Protein AF-A0A971GFA8-F1 (afdb_monomer_lite)

Radius of gyration: 12.18 Å; chains: 1; bounding box: 30×22×27 Å

pLDDT: mean 93.24, std 5.74, range [71.88, 98.62]

Secondary structure (DSSP, 8-state):
-TT-EETTTEEEEEEEEEETTEEEEEEEETTTTEEEEEEEEEGGG-HHHHHHHHHHT--STTSPPP--EEE-SSEEEE-

Structure (mmCIF, N/CA/C/O backbone):
data_AF-A0A971GFA8-F1
#
_entry.id   AF-A0A971GFA8-F1
#
loop_
_atom_site.group_PDB
_atom_site.id
_atom_site.type_symbol
_atom_site.label_atom_id
_atom_site.label_alt_id
_atom_site.label_comp_id
_atom_site.label_asym_id
_atom_site.label_entity_id
_atom_site.label_seq_id
_atom_site.pdbx_PDB_ins_code
_atom_site.Cartn_x
_atom_site.Cartn_y
_atom_site.Cartn_z
_atom_site.occupancy
_atom_site.B_iso_or_equiv
_atom_site.auth_seq_id
_atom_site.auth_comp_id
_atom_site.auth_asym_id
_atom_site.auth_atom_id
_atom_site.pdbx_PDB_model_num
ATOM 1 N N . MET A 1 1 ? 6.479 -6.419 8.378 1.00 87.25 1 MET A N 1
ATOM 2 C CA . MET A 1 1 ? 5.474 -5.547 7.726 1.00 87.25 1 MET A CA 1
ATOM 3 C C . MET A 1 1 ? 4.049 -5.907 8.112 1.00 87.25 1 MET A C 1
ATOM 5 O O . MET A 1 1 ? 3.335 -4.996 8.494 1.00 87.25 1 MET A O 1
ATOM 9 N N . ILE A 1 2 ? 3.622 -7.176 8.062 1.00 95.69 2 ILE A N 1
ATOM 10 C CA . ILE A 1 2 ? 2.268 -7.572 8.506 1.00 95.69 2 ILE A CA 1
ATOM 11 C C . ILE A 1 2 ? 1.991 -7.055 9.927 1.00 95.69 2 ILE A C 1
ATOM 13 O O . ILE A 1 2 ? 2.853 -7.147 10.799 1.00 95.69 2 ILE A O 1
ATOM 17 N N . GLY A 1 3 ? 0.818 -6.453 10.126 1.00 96.44 3 GLY A N 1
ATOM 18 C CA . GLY A 1 3 ? 0.401 -5.807 11.370 1.00 96.44 3 GLY A CA 1
ATOM 19 C C . GLY A 1 3 ? 0.890 -4.364 11.554 1.00 96.44 3 GLY A C 1
ATOM 20 O O . GLY A 1 3 ? 0.330 -3.661 12.395 1.00 96.44 3 GLY A O 1
ATOM 21 N N . LYS A 1 4 ? 1.874 -3.884 10.772 1.00 97.31 4 LYS A N 1
ATOM 22 C CA . LYS A 1 4 ? 2.367 -2.494 10.853 1.00 97.31 4 LYS A CA 1
ATOM 23 C C . LYS A 1 4 ? 1.236 -1.524 10.498 1.00 97.31 4 LYS A C 1
ATOM 25 O O . LYS A 1 4 ? 0.522 -1.723 9.512 1.00 97.31 4 LYS A O 1
ATOM 30 N N . MET A 1 5 ? 1.112 -0.472 11.303 1.00 97.62 5 MET A N 1
ATOM 31 C CA . MET A 1 5 ? 0.259 0.679 11.023 1.00 97.62 5 MET A CA 1
ATOM 32 C C . MET A 1 5 ? 1.042 1.713 10.213 1.00 97.62 5 MET A C 1
ATOM 34 O O . MET A 1 5 ? 2.138 2.099 10.614 1.00 97.62 5 MET A O 1
ATOM 38 N N . ILE A 1 6 ? 0.465 2.175 9.108 1.00 97.75 6 ILE A N 1
ATOM 39 C CA . ILE A 1 6 ? 1.002 3.229 8.246 1.00 97.75 6 ILE A CA 1
ATOM 40 C C . ILE A 1 6 ? 0.120 4.464 8.391 1.00 97.75 6 ILE A C 1
ATOM 42 O O . ILE A 1 6 ? -1.111 4.376 8.286 1.00 97.75 6 ILE A O 1
ATOM 46 N N . ASN A 1 7 ? 0.751 5.605 8.681 1.00 96.56 7 ASN A N 1
ATOM 47 C CA . ASN A 1 7 ? 0.090 6.898 8.895 1.00 96.56 7 ASN A CA 1
ATOM 48 C C . ASN A 1 7 ? -1.071 6.857 9.919 1.00 96.56 7 ASN A C 1
ATOM 50 O O . ASN A 1 7 ? -2.032 7.613 9.816 1.00 96.56 7 ASN A O 1
ATOM 54 N N . GLY A 1 8 ? -1.056 5.896 10.854 1.00 97.00 8 GLY A N 1
ATOM 55 C CA . GLY A 1 8 ? -2.145 5.656 11.814 1.00 97.00 8 GLY A CA 1
ATOM 56 C C . GLY A 1 8 ? -3.482 5.185 11.212 1.00 97.00 8 GLY A C 1
ATOM 57 O O . GLY A 1 8 ? -4.425 4.947 11.962 1.00 97.00 8 GLY A O 1
ATOM 58 N N . LYS A 1 9 ? -3.581 5.018 9.887 1.00 97.69 9 LYS A N 1
ATOM 59 C CA . LYS A 1 9 ? -4.838 4.736 9.167 1.00 97.69 9 LYS A CA 1
ATOM 60 C C . LYS A 1 9 ? -4.879 3.347 8.542 1.00 97.69 9 LYS A C 1
ATOM 62 O O . LYS A 1 9 ? -5.933 2.716 8.534 1.00 97.69 9 LYS A O 1
ATOM 67 N N . TYR A 1 10 ? -3.751 2.858 8.032 1.00 98.50 10 TYR A N 1
ATOM 68 C CA . TYR A 1 10 ? -3.701 1.632 7.237 1.00 98.50 10 TYR A CA 1
ATOM 69 C C . TYR A 1 10 ? -2.951 0.538 7.986 1.00 98.50 10 TYR A C 1
ATOM 71 O O . TYR A 1 10 ? -1.797 0.728 8.361 1.00 98.50 10 TYR A O 1
ATOM 79 N N . ARG A 1 11 ? -3.579 -0.621 8.193 1.00 98.56 11 ARG A N 1
ATOM 80 C CA . ARG A 1 11 ? -2.919 -1.797 8.775 1.00 98.56 11 ARG A CA 1
ATOM 81 C C . ARG A 1 11 ? -2.549 -2.779 7.679 1.00 98.56 11 ARG A C 1
ATOM 83 O O . ARG A 1 11 ? -3.444 -3.266 6.993 1.00 98.56 11 ARG A O 1
ATOM 90 N N . ILE A 1 12 ? -1.267 -3.111 7.547 1.00 98.50 12 ILE A N 1
ATOM 91 C CA . ILE A 1 12 ? -0.805 -4.109 6.574 1.00 98.50 12 ILE A CA 1
ATOM 92 C C . ILE A 1 12 ? -1.293 -5.500 6.981 1.00 98.50 12 ILE A C 1
ATOM 94 O O . ILE A 1 12 ? -1.094 -5.917 8.123 1.00 98.50 12 ILE A O 1
ATOM 98 N N . ILE A 1 13 ? -1.880 -6.232 6.037 1.00 98.38 13 ILE A N 1
ATOM 99 C CA . ILE A 1 13 ? -2.420 -7.579 6.267 1.00 98.38 13 ILE A CA 1
ATOM 100 C C . ILE A 1 13 ? -1.776 -8.650 5.386 1.00 98.38 13 ILE A C 1
ATOM 102 O O . ILE A 1 13 ? -1.765 -9.811 5.775 1.00 98.38 13 ILE A O 1
ATOM 106 N N . GLU A 1 14 ? -1.208 -8.281 4.236 1.00 98.19 14 GLU A N 1
ATOM 107 C CA . GLU A 1 14 ? -0.672 -9.247 3.271 1.00 98.19 14 GLU A CA 1
ATOM 108 C C . GLU A 1 14 ? 0.404 -8.602 2.388 1.00 98.19 14 GLU A C 1
ATOM 110 O O . GLU A 1 14 ? 0.335 -7.409 2.092 1.00 98.19 14 GLU A O 1
ATOM 115 N N . SER A 1 15 ? 1.395 -9.383 1.954 1.00 98.00 15 SER A N 1
ATOM 116 C CA . SER A 1 15 ? 2.327 -8.979 0.894 1.00 98.00 15 SER A CA 1
ATOM 117 C C . SER A 1 15 ? 1.738 -9.363 -0.458 1.00 98.00 15 SER A C 1
ATOM 119 O O 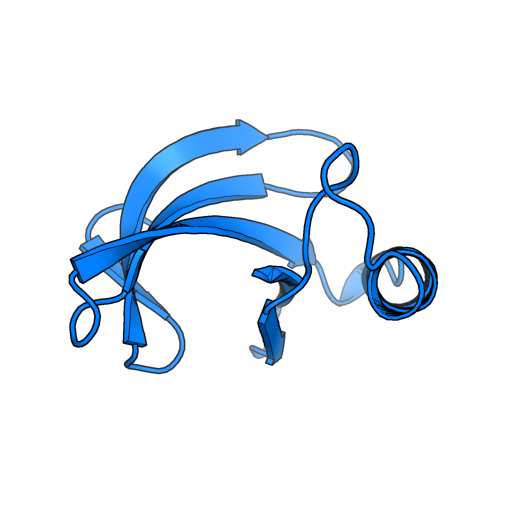. SER A 1 15 ? 1.443 -10.534 -0.665 1.00 98.00 15 SER A O 1
ATOM 121 N N . LEU A 1 16 ? 1.598 -8.404 -1.373 1.00 97.94 16 LEU A N 1
ATOM 122 C CA . LEU A 1 16 ? 1.051 -8.644 -2.715 1.00 97.94 16 LEU A CA 1
ATOM 123 C C . LEU A 1 16 ? 2.147 -8.852 -3.760 1.00 97.94 16 LEU A C 1
ATOM 125 O O . LEU A 1 16 ? 1.954 -9.587 -4.722 1.00 97.94 16 LEU A O 1
ATOM 129 N N . GLY A 1 17 ? 3.306 -8.222 -3.575 1.00 97.00 17 GLY A N 1
ATOM 130 C CA . GLY A 1 17 ? 4.420 -8.387 -4.497 1.00 97.00 17 GLY A CA 1
ATOM 131 C C . GLY A 1 17 ? 5.621 -7.519 -4.159 1.00 97.00 17 GLY A C 1
ATOM 132 O O . GLY A 1 17 ? 5.553 -6.598 -3.346 1.00 97.00 17 GLY A O 1
ATOM 133 N N . SER A 1 18 ? 6.735 -7.821 -4.810 1.00 96.19 18 SER A N 1
ATOM 134 C CA . SER A 1 18 ? 7.978 -7.061 -4.715 1.00 96.19 18 SER A CA 1
ATOM 135 C C . SER A 1 18 ? 8.711 -7.111 -6.047 1.00 96.19 18 SER A C 1
ATOM 137 O O . SER A 1 18 ? 8.745 -8.166 -6.680 1.00 96.19 18 SER A O 1
ATOM 139 N N . GLY A 1 19 ? 9.324 -6.003 -6.446 1.00 91.00 19 GLY A N 1
ATOM 140 C CA . GLY A 1 19 ? 10.112 -5.905 -7.670 1.00 91.00 19 GLY A CA 1
ATOM 141 C C . GLY A 1 19 ? 11.055 -4.706 -7.642 1.00 91.00 19 GLY A C 1
ATOM 142 O O . GLY A 1 19 ? 11.272 -4.108 -6.591 1.00 91.00 19 GLY A O 1
ATOM 143 N N . GLY A 1 20 ? 11.602 -4.355 -8.808 1.00 86.44 20 GLY A N 1
ATOM 144 C CA . GLY A 1 20 ? 12.578 -3.267 -8.931 1.00 86.44 20 GLY A CA 1
ATOM 145 C C . GLY A 1 20 ? 12.045 -1.901 -8.492 1.00 86.44 20 GLY A C 1
ATOM 146 O O . GLY A 1 20 ? 12.789 -1.132 -7.919 1.00 86.44 20 GLY A O 1
ATOM 147 N N . SER A 1 21 ? 10.751 -1.626 -8.679 1.00 85.75 21 SER A N 1
ATOM 148 C CA . SER A 1 21 ? 10.114 -0.357 -8.289 1.00 85.75 21 SER A CA 1
ATOM 149 C C . SER A 1 21 ? 9.491 -0.378 -6.888 1.00 85.75 21 SER A C 1
ATOM 151 O O . SER A 1 21 ? 8.614 0.432 -6.584 1.00 85.75 21 SER A O 1
ATOM 153 N N . GLY A 1 22 ? 9.908 -1.326 -6.041 1.00 92.12 22 GLY A N 1
ATOM 154 C CA . GLY A 1 22 ? 9.517 -1.389 -4.637 1.00 92.12 22 GLY A CA 1
ATOM 155 C C . GLY A 1 22 ? 8.615 -2.566 -4.263 1.00 92.12 22 GLY A C 1
ATOM 156 O O . GLY A 1 22 ? 8.597 -3.620 -4.908 1.00 92.12 22 GLY A O 1
ATOM 157 N N . LYS A 1 23 ? 7.897 -2.413 -3.146 1.00 95.88 23 LYS A N 1
ATOM 158 C CA . LYS A 1 23 ? 7.099 -3.478 -2.511 1.00 95.88 23 LYS A CA 1
ATOM 159 C C . LYS A 1 23 ? 5.641 -3.063 -2.403 1.00 95.88 23 LYS A C 1
ATOM 161 O O . LYS A 1 23 ? 5.351 -1.932 -2.037 1.00 95.88 23 LYS A O 1
ATOM 166 N N . VAL A 1 24 ? 4.722 -3.986 -2.660 1.00 97.50 24 VAL A N 1
ATOM 167 C CA . VAL A 1 24 ? 3.280 -3.741 -2.589 1.00 97.50 24 VAL A CA 1
ATOM 168 C C . VAL A 1 24 ? 2.665 -4.625 -1.517 1.00 97.50 24 VAL A C 1
ATOM 170 O O . VAL A 1 24 ? 2.872 -5.841 -1.495 1.00 97.50 24 VAL A O 1
ATOM 173 N N . TYR A 1 25 ? 1.871 -4.017 -0.645 1.00 98.50 25 TYR A N 1
ATOM 174 C CA . TYR A 1 25 ? 1.160 -4.709 0.421 1.00 98.50 25 TYR A CA 1
ATOM 175 C C . TYR A 1 25 ? -0.333 -4.431 0.350 1.00 98.50 25 TYR A C 1
ATOM 177 O O . TYR A 1 25 ? -0.751 -3.326 0.026 1.00 98.50 25 TYR A O 1
ATOM 185 N N . LYS A 1 26 ? -1.144 -5.410 0.737 1.00 98.50 26 LYS A N 1
ATOM 186 C CA . LYS A 1 26 ? -2.555 -5.188 1.035 1.00 98.50 26 LYS A CA 1
ATOM 187 C C . LYS A 1 26 ? -2.662 -4.614 2.439 1.00 98.50 26 LYS A C 1
ATOM 189 O O . LYS A 1 26 ? -2.068 -5.157 3.379 1.00 98.50 26 LYS A O 1
ATOM 194 N N . ALA A 1 27 ? -3.459 -3.571 2.603 1.00 98.62 27 ALA A N 1
ATOM 195 C CA . ALA A 1 27 ? -3.787 -3.008 3.900 1.00 98.62 27 ALA A CA 1
ATOM 196 C C . ALA A 1 27 ? -5.289 -2.765 4.041 1.00 98.62 27 ALA A C 1
ATOM 198 O O . ALA A 1 27 ? -6.011 -2.625 3.057 1.00 98.62 27 ALA A O 1
ATOM 199 N N . VAL A 1 28 ? -5.755 -2.697 5.283 1.00 98.50 28 VAL A N 1
ATOM 200 C CA . VAL A 1 28 ? -7.107 -2.241 5.616 1.00 98.50 28 VAL A CA 1
ATOM 201 C C . VAL A 1 28 ? -7.034 -0.835 6.203 1.00 98.50 28 VAL A C 1
ATOM 203 O O . VAL A 1 28 ? -6.270 -0.596 7.141 1.00 98.50 28 VAL A O 1
ATOM 206 N N . HIS A 1 29 ? -7.824 0.096 5.666 1.00 98.44 29 HIS A N 1
ATOM 207 C CA . HIS A 1 29 ? -8.042 1.389 6.307 1.00 98.44 29 HIS A CA 1
ATOM 208 C C . HIS A 1 29 ? -8.959 1.179 7.516 1.00 98.44 29 HIS A C 1
ATOM 210 O O . HIS A 1 29 ? -10.149 0.904 7.363 1.00 98.44 29 HIS A O 1
ATOM 216 N N . ILE A 1 30 ? -8.435 1.342 8.729 1.00 97.81 30 ILE A N 1
ATOM 217 C CA . ILE A 1 30 ? -9.094 0.856 9.952 1.00 97.81 30 ILE A CA 1
ATOM 218 C C . ILE A 1 30 ? -10.429 1.548 10.256 1.00 97.81 30 ILE A C 1
ATOM 220 O O . ILE A 1 30 ? -11.332 0.902 10.771 1.00 97.81 30 ILE A O 1
ATOM 224 N N . ASN A 1 31 ? -10.579 2.827 9.894 1.00 97.50 31 ASN A N 1
ATOM 225 C CA . ASN A 1 31 ? -11.815 3.577 10.157 1.00 97.50 31 ASN A CA 1
ATOM 226 C C . ASN A 1 31 ? -12.877 3.420 9.057 1.00 97.50 31 ASN A C 1
ATOM 228 O O . ASN A 1 31 ? -14.056 3.614 9.323 1.00 97.50 31 ASN A O 1
ATOM 232 N N . LEU A 1 32 ? -12.466 3.102 7.824 1.00 97.25 32 LEU A N 1
ATOM 233 C CA . LEU A 1 32 ? -13.360 2.992 6.663 1.00 97.25 32 LEU A CA 1
ATOM 234 C C . LEU A 1 32 ? -13.699 1.535 6.335 1.00 97.25 32 LEU A C 1
ATOM 236 O O . LEU A 1 32 ? -14.572 1.275 5.515 1.00 97.25 32 LEU A O 1
ATOM 240 N N . ASN A 1 33 ? -12.990 0.587 6.955 1.00 95.69 33 ASN A N 1
ATOM 241 C CA . ASN A 1 33 ? -13.090 -0.846 6.701 1.00 95.69 33 ASN A CA 1
ATOM 242 C C . ASN A 1 33 ? -12.957 -1.218 5.208 1.00 95.69 33 ASN A C 1
ATOM 244 O O . ASN A 1 33 ? -13.557 -2.176 4.728 1.00 95.69 33 ASN A O 1
ATOM 248 N N . SER A 1 34 ? -12.165 -0.438 4.471 1.00 97.56 34 SER A N 1
ATOM 249 C CA . SER A 1 34 ? -11.886 -0.613 3.045 1.00 97.56 34 SER A CA 1
ATOM 250 C C . SER A 1 34 ? -10.475 -1.164 2.837 1.00 97.56 34 SER A C 1
ATOM 252 O O . SER A 1 34 ? -9.550 -0.777 3.559 1.00 97.56 34 SER A O 1
ATOM 254 N N . TYR A 1 35 ? -10.291 -2.014 1.829 1.00 98.12 35 TYR A N 1
ATOM 255 C CA . TYR A 1 35 ? -8.983 -2.564 1.471 1.00 98.12 35 TYR A CA 1
ATOM 256 C C . TYR A 1 35 ? -8.287 -1.714 0.410 1.00 98.12 35 TYR A C 1
ATOM 258 O O . TYR A 1 35 ? -8.921 -1.300 -0.555 1.00 98.12 35 TYR A O 1
ATOM 266 N N . TRP A 1 36 ? -6.982 -1.519 0.581 1.00 98.19 36 TRP A N 1
ATOM 267 C CA . TRP A 1 36 ? -6.130 -0.735 -0.311 1.00 98.19 36 TRP A CA 1
ATOM 268 C C . TRP A 1 36 ? -4.802 -1.445 -0.568 1.00 98.19 36 TRP A C 1
ATOM 270 O O . TRP A 1 36 ? -4.354 -2.262 0.246 1.00 98.19 36 TRP A O 1
ATOM 280 N N . ALA A 1 37 ? -4.175 -1.127 -1.697 1.00 98.12 37 ALA A N 1
ATOM 281 C CA . ALA A 1 37 ? -2.801 -1.510 -1.981 1.00 98.12 37 ALA A CA 1
ATOM 282 C C . ALA A 1 37 ? -1.878 -0.368 -1.551 1.00 98.12 37 ALA A C 1
ATOM 284 O O . ALA A 1 37 ? -2.114 0.774 -1.902 1.00 98.12 37 ALA A O 1
ATOM 285 N N . LEU A 1 38 ? -0.835 -0.667 -0.784 1.00 97.75 38 LEU A N 1
ATOM 286 C CA . LEU A 1 38 ? 0.197 0.293 -0.402 1.00 97.75 38 LEU A CA 1
ATOM 287 C C . LEU A 1 38 ? 1.466 -0.069 -1.157 1.00 97.75 38 LEU A C 1
ATOM 289 O O . LEU A 1 38 ? 2.067 -1.113 -0.875 1.00 97.75 38 LEU A O 1
ATOM 293 N N . LYS A 1 39 ? 1.870 0.783 -2.097 1.00 96.56 39 LYS A N 1
ATOM 294 C CA . LYS A 1 39 ? 3.127 0.648 -2.831 1.00 96.56 39 LYS A CA 1
ATOM 295 C C . LYS A 1 39 ? 4.209 1.481 -2.155 1.00 96.56 39 LYS A C 1
ATOM 297 O O . LYS A 1 39 ? 4.138 2.701 -2.162 1.00 96.56 39 LYS A O 1
ATOM 302 N N . PHE A 1 40 ? 5.199 0.804 -1.587 1.00 95.94 40 PHE A N 1
ATOM 303 C CA . PHE A 1 40 ? 6.380 1.376 -0.948 1.00 95.94 40 PHE A CA 1
ATOM 304 C C . PHE A 1 40 ? 7.480 1.519 -1.989 1.00 95.94 40 PHE A C 1
ATOM 306 O O . PHE A 1 40 ? 7.966 0.506 -2.504 1.00 95.94 40 PHE A O 1
ATOM 313 N N . ILE A 1 41 ? 7.850 2.759 -2.283 1.00 94.31 41 ILE A N 1
ATOM 314 C CA . ILE A 1 41 ? 8.898 3.115 -3.232 1.00 94.31 41 ILE A CA 1
ATOM 315 C C . ILE A 1 41 ? 10.043 3.744 -2.431 1.00 94.31 41 ILE A C 1
ATOM 317 O O . ILE A 1 41 ? 9.807 4.766 -1.779 1.00 94.31 41 ILE A O 1
ATOM 321 N N . PRO A 1 42 ? 11.263 3.180 -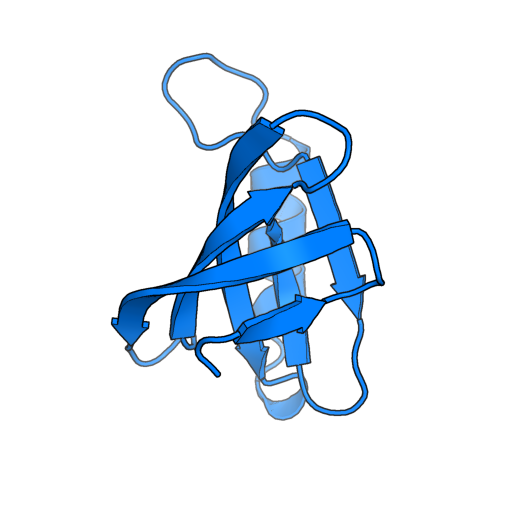2.473 1.00 91.56 42 PRO A N 1
ATOM 322 C CA . PRO A 1 42 ? 12.392 3.738 -1.742 1.00 91.56 42 PRO A CA 1
ATOM 323 C C . PRO A 1 42 ? 12.662 5.184 -2.160 1.00 91.56 42 PRO A C 1
ATOM 325 O O . PRO A 1 42 ? 12.805 5.487 -3.349 1.00 91.56 42 PRO A O 1
ATOM 328 N N . SER A 1 43 ? 12.787 6.080 -1.183 1.00 85.38 43 SER A N 1
ATOM 329 C CA . SER A 1 43 ? 13.030 7.509 -1.420 1.00 85.38 43 SER A CA 1
ATOM 330 C C . SER A 1 43 ? 14.360 7.772 -2.142 1.00 85.38 43 SER A C 1
ATOM 332 O O . SER A 1 43 ? 14.524 8.805 -2.784 1.00 85.38 43 SER A O 1
ATOM 334 N N . SER A 1 44 ? 15.306 6.829 -2.083 1.00 81.44 44 SER A N 1
ATOM 335 C CA . SER A 1 44 ? 16.594 6.896 -2.781 1.00 81.44 44 SER A CA 1
ATOM 336 C C . SER A 1 44 ? 16.499 6.754 -4.300 1.00 81.44 44 SER A C 1
ATOM 338 O O . SER A 1 44 ? 17.440 7.130 -4.994 1.00 81.44 44 SER A O 1
ATOM 340 N N . GLU A 1 45 ? 15.412 6.188 -4.828 1.00 76.19 45 GLU A N 1
ATOM 341 C CA . GLU A 1 45 ? 15.322 5.845 -6.252 1.00 76.19 45 GLU A CA 1
ATOM 342 C C . GLU A 1 45 ? 14.593 6.895 -7.104 1.00 76.19 45 GLU A C 1
ATOM 344 O O . GLU A 1 45 ? 14.630 6.818 -8.329 1.00 76.19 45 GLU A O 1
ATOM 349 N N . GLY A 1 46 ? 13.936 7.888 -6.492 1.00 71.88 46 GLY A N 1
ATOM 350 C CA . GLY A 1 46 ? 13.282 8.999 -7.205 1.00 71.88 46 GLY A CA 1
ATOM 351 C C . GLY A 1 46 ? 12.146 8.598 -8.163 1.00 71.88 46 GLY A C 1
ATOM 352 O O . GLY A 1 46 ? 11.617 9.445 -8.879 1.00 71.88 46 GLY A O 1
ATOM 353 N N . PHE A 1 47 ? 11.754 7.319 -8.203 1.00 76.19 47 PHE A N 1
ATOM 354 C CA . PHE A 1 47 ? 10.679 6.821 -9.067 1.00 76.19 47 PHE A CA 1
ATOM 355 C C . PHE A 1 47 ? 9.282 7.227 -8.589 1.00 76.19 47 PHE A C 1
ATOM 357 O O . PHE A 1 47 ? 8.346 7.255 -9.391 1.00 76.19 47 PHE A O 1
ATOM 364 N N . ALA A 1 48 ? 9.135 7.539 -7.299 1.00 79.94 48 ALA A N 1
ATOM 365 C CA . ALA A 1 48 ? 7.839 7.820 -6.695 1.00 79.94 48 ALA A CA 1
ATOM 366 C C . ALA A 1 48 ? 7.175 9.059 -7.306 1.00 79.94 48 ALA A C 1
ATOM 368 O O . ALA A 1 48 ? 5.973 9.053 -7.547 1.00 79.94 48 ALA A O 1
ATOM 369 N N . GLU A 1 49 ? 7.954 10.093 -7.607 1.00 85.81 49 GLU A N 1
ATOM 370 C CA . GLU A 1 49 ? 7.491 11.367 -8.148 1.00 85.81 49 GLU A CA 1
ATOM 371 C C . GLU A 1 49 ? 6.875 11.205 -9.542 1.00 85.81 49 GLU A C 1
ATOM 373 O O . GLU A 1 49 ? 5.778 11.711 -9.778 1.00 85.81 49 GLU A O 1
ATOM 378 N N . ASN A 1 50 ? 7.523 10.439 -10.426 1.00 86.25 50 ASN A N 1
ATOM 379 C CA . ASN A 1 50 ? 7.008 10.166 -11.770 1.00 86.25 50 ASN A CA 1
ATOM 380 C C . ASN A 1 50 ? 5.687 9.384 -11.720 1.00 86.25 50 ASN A C 1
ATOM 382 O O . ASN A 1 50 ? 4.731 9.711 -12.420 1.00 86.25 50 ASN A O 1
ATOM 386 N N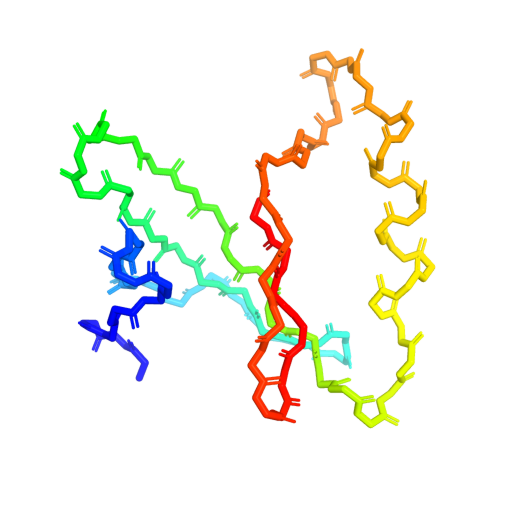 . GLU A 1 51 ? 5.618 8.343 -10.887 1.00 87.31 51 GLU A N 1
ATOM 387 C CA . GLU A 1 51 ? 4.407 7.528 -10.753 1.00 87.31 51 GLU A CA 1
ATOM 388 C C . GLU A 1 51 ? 3.259 8.320 -10.119 1.00 87.31 51 GLU A C 1
ATOM 390 O O . GLU A 1 51 ? 2.125 8.272 -10.598 1.00 87.31 51 GLU A O 1
ATOM 395 N N . LEU A 1 52 ? 3.567 9.114 -9.093 1.00 90.25 52 LEU A N 1
ATOM 396 C CA . LEU A 1 52 ? 2.632 10.024 -8.446 1.00 90.25 52 LEU A CA 1
ATOM 397 C C . LEU A 1 52 ? 2.048 11.040 -9.437 1.00 90.25 52 LEU A C 1
ATOM 399 O O . LEU A 1 52 ? 0.846 11.297 -9.410 1.00 90.25 52 LEU A O 1
ATOM 403 N N . GLU A 1 53 ? 2.873 11.634 -10.300 1.00 90.56 53 GLU A N 1
ATOM 404 C CA . GLU A 1 53 ? 2.428 12.616 -11.293 1.00 90.56 53 GLU A CA 1
ATOM 405 C C . GLU A 1 53 ? 1.470 12.011 -12.328 1.00 90.56 53 GLU A C 1
ATOM 407 O O . GLU A 1 53 ? 0.453 12.626 -12.66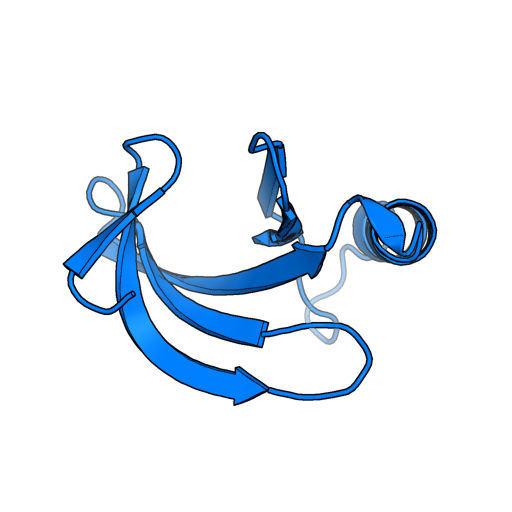3 1.00 90.56 53 GLU A O 1
ATOM 412 N N . ILE A 1 54 ? 1.732 10.780 -12.773 1.00 90.69 54 ILE A N 1
ATOM 413 C CA . ILE A 1 54 ? 0.837 10.063 -13.685 1.00 90.69 54 ILE A CA 1
ATOM 414 C C . ILE A 1 54 ? -0.487 9.739 -12.981 1.00 90.69 54 ILE A C 1
ATOM 416 O O . ILE A 1 54 ? -1.556 10.093 -13.481 1.00 90.69 54 ILE A O 1
ATOM 420 N N . LEU A 1 55 ? -0.432 9.105 -11.805 1.00 91.31 55 LEU A N 1
ATOM 421 C CA . LEU A 1 55 ? -1.625 8.630 -11.098 1.00 91.31 55 LEU A CA 1
ATOM 422 C C . LEU A 1 55 ? -2.536 9.768 -10.619 1.00 91.31 55 LEU A C 1
ATOM 424 O O . LEU A 1 55 ? -3.754 9.609 -10.625 1.00 91.31 55 LEU A O 1
ATOM 428 N N . LYS A 1 56 ? -1.982 10.940 -10.278 1.00 89.56 56 LYS A N 1
ATOM 429 C CA . LYS A 1 56 ? -2.766 12.139 -9.918 1.00 89.56 56 LYS A CA 1
ATOM 430 C C . LYS A 1 56 ? -3.766 12.559 -10.994 1.00 89.56 56 LYS A C 1
ATOM 432 O O . LYS A 1 56 ? -4.800 13.136 -10.670 1.00 89.56 56 LYS A O 1
ATOM 437 N N . ASN A 1 57 ? -3.443 12.303 -12.259 1.00 89.62 57 ASN A N 1
ATOM 438 C CA . ASN A 1 57 ? -4.255 12.713 -13.400 1.00 89.62 57 ASN A CA 1
ATOM 439 C C . ASN A 1 57 ? -5.150 11.579 -13.934 1.00 89.62 57 ASN A C 1
ATOM 441 O O . ASN A 1 57 ? -5.937 11.798 -14.856 1.00 89.62 57 ASN A O 1
ATOM 445 N N . LEU A 1 58 ? -5.064 10.374 -13.358 1.00 89.44 58 LEU A N 1
ATOM 446 C CA . LEU A 1 58 ? -5.870 9.221 -13.747 1.00 89.44 58 LEU A CA 1
ATOM 447 C C . LEU A 1 58 ? -7.090 9.096 -12.830 1.00 89.44 58 LEU A C 1
ATOM 449 O O . LEU A 1 58 ? -7.040 8.485 -11.769 1.00 89.44 58 LEU A O 1
ATOM 453 N N . ASN A 1 59 ? -8.216 9.660 -13.268 1.00 85.38 59 ASN A N 1
ATOM 454 C CA . ASN A 1 59 ? -9.509 9.491 -12.606 1.00 85.38 59 ASN A CA 1
ATOM 455 C C . ASN A 1 59 ? -10.512 8.836 -13.563 1.00 85.38 59 ASN A C 1
ATOM 457 O O . ASN A 1 59 ? -11.375 9.494 -14.145 1.00 85.38 59 ASN A O 1
ATOM 461 N N . HIS A 1 60 ? -10.344 7.531 -13.782 1.00 91.56 60 HIS A N 1
ATOM 462 C CA . HIS A 1 60 ? -11.209 6.736 -14.649 1.00 91.56 60 HIS A CA 1
ATOM 463 C C . HIS A 1 60 ? -11.351 5.308 -14.093 1.00 91.56 60 HIS A C 1
ATOM 465 O O . HIS A 1 60 ? -10.348 4.754 -13.646 1.00 91.56 60 HIS A O 1
ATOM 471 N N . PRO A 1 61 ? -12.532 4.659 -14.181 1.00 91.88 61 PRO A N 1
ATOM 472 C CA . PRO A 1 61 ? -12.796 3.355 -13.553 1.00 91.88 61 PRO A CA 1
ATOM 473 C C . PRO A 1 61 ? -11.859 2.199 -13.936 1.00 91.88 61 PRO A C 1
ATOM 475 O O . PRO A 1 61 ? -11.847 1.175 -13.263 1.00 91.88 61 PRO A O 1
ATOM 478 N N . VAL A 1 62 ? -11.118 2.330 -15.039 1.00 94.62 62 VAL A N 1
ATOM 479 C CA . VAL A 1 62 ? -10.221 1.280 -15.558 1.00 94.62 62 VAL A CA 1
ATOM 480 C C . VAL A 1 62 ? -8.769 1.437 -15.106 1.00 94.62 62 VAL A C 1
ATOM 482 O O . VAL A 1 62 ? -7.963 0.545 -15.354 1.00 94.62 62 VAL A O 1
ATOM 485 N N . PHE A 1 63 ? -8.427 2.560 -14.471 1.00 92.56 63 PHE A N 1
ATOM 486 C CA . PHE A 1 63 ? -7.090 2.819 -13.949 1.00 92.56 63 PHE A CA 1
ATOM 487 C C . PHE A 1 63 ? -7.105 2.814 -12.418 1.00 92.56 63 PHE A C 1
ATOM 489 O O . PHE A 1 63 ? -8.143 3.098 -11.814 1.00 92.56 63 PHE A O 1
ATOM 496 N N . PRO A 1 64 ? -5.970 2.500 -11.771 1.00 92.19 64 PRO A N 1
ATOM 497 C CA . PRO A 1 64 ? -5.847 2.633 -10.328 1.00 92.19 64 PRO A CA 1
ATOM 498 C C . PRO A 1 64 ? -6.110 4.073 -9.887 1.00 92.19 64 PRO A C 1
ATOM 500 O O . PRO A 1 64 ? -5.561 5.013 -10.460 1.00 92.19 64 PRO A O 1
ATOM 503 N N . LEU A 1 65 ? -6.933 4.224 -8.853 1.00 93.50 65 LEU A N 1
ATOM 504 C CA . LEU A 1 65 ? -7.160 5.499 -8.191 1.00 93.50 65 LEU A CA 1
ATOM 505 C C . LEU A 1 65 ? -6.105 5.685 -7.103 1.00 93.50 65 LEU A C 1
ATOM 507 O O . LEU A 1 65 ? -5.992 4.840 -6.221 1.00 93.50 65 LEU A O 1
ATOM 511 N N . LEU A 1 66 ? -5.400 6.810 -7.142 1.00 95.50 66 LEU A N 1
ATOM 512 C CA . LEU A 1 66 ? -4.563 7.252 -6.034 1.00 95.50 66 LEU A CA 1
ATOM 513 C C . LEU A 1 66 ? -5.426 7.982 -5.000 1.00 95.50 66 LEU A C 1
ATOM 515 O O . LEU A 1 66 ? -6.044 9.001 -5.319 1.00 95.50 66 LEU A O 1
ATOM 519 N N . VAL A 1 67 ? -5.449 7.487 -3.765 1.00 94.81 67 VAL A N 1
ATOM 520 C CA . VAL A 1 67 ? -6.251 8.067 -2.673 1.00 94.81 67 VAL A CA 1
ATOM 521 C C . VAL A 1 67 ? -5.420 8.693 -1.564 1.00 94.81 67 VAL A C 1
ATOM 523 O O . VAL A 1 67 ? -5.937 9.529 -0.821 1.00 94.81 67 VAL A O 1
ATOM 526 N N . ASP A 1 68 ? -4.147 8.322 -1.442 1.00 95.75 68 ASP A N 1
ATOM 527 C CA . ASP A 1 68 ? -3.240 8.912 -0.458 1.00 95.75 68 ASP A CA 1
ATOM 528 C C . ASP A 1 68 ? -1.785 8.867 -0.952 1.00 95.75 68 ASP A C 1
ATOM 530 O O . ASP A 1 68 ? -1.396 8.030 -1.767 1.00 95.75 68 ASP A O 1
ATOM 534 N N . CYS A 1 69 ? -0.965 9.775 -0.431 1.00 95.44 69 CYS A N 1
ATOM 535 C CA . CYS A 1 69 ? 0.475 9.808 -0.665 1.00 95.44 69 CYS A CA 1
ATOM 536 C C . CYS A 1 69 ? 1.169 10.118 0.658 1.00 95.44 69 CYS A C 1
ATOM 538 O O . CYS A 1 69 ? 1.072 11.226 1.190 1.00 95.44 69 CYS A O 1
ATOM 540 N N . ILE A 1 70 ? 1.888 9.135 1.185 1.00 96.06 70 ILE A N 1
ATOM 541 C CA . ILE A 1 70 ? 2.470 9.174 2.524 1.00 96.06 70 ILE A CA 1
ATOM 542 C C . ILE A 1 70 ? 3.987 9.146 2.379 1.00 96.06 70 ILE A C 1
ATOM 544 O O . ILE A 1 70 ? 4.532 8.290 1.693 1.00 96.06 70 ILE A O 1
ATOM 548 N N . ARG A 1 71 ? 4.680 10.073 3.038 1.00 93.50 71 ARG A N 1
ATOM 549 C CA . ARG A 1 71 ? 6.146 10.112 3.067 1.00 93.50 71 ARG A CA 1
ATOM 550 C C . ARG A 1 71 ? 6.633 9.652 4.439 1.00 93.50 71 ARG A C 1
ATOM 552 O O . ARG A 1 71 ? 6.340 10.308 5.437 1.00 93.50 71 ARG A O 1
ATOM 559 N N . GLU A 1 72 ? 7.338 8.526 4.485 1.00 91.81 72 GLU A N 1
ATOM 560 C CA . GLU A 1 72 ? 8.130 8.087 5.642 1.00 91.81 72 GLU A CA 1
ATOM 561 C C . GLU A 1 72 ? 9.616 8.438 5.406 1.00 91.81 72 GLU A C 1
ATOM 563 O O . GLU A 1 72 ? 9.972 8.996 4.370 1.00 91.81 72 GLU A O 1
ATOM 568 N N . ALA A 1 73 ? 10.489 8.162 6.381 1.00 88.56 73 ALA A N 1
ATOM 569 C CA . ALA A 1 73 ? 11.909 8.523 6.295 1.00 88.56 73 ALA A CA 1
ATOM 570 C C . ALA A 1 73 ? 12.614 7.889 5.079 1.00 88.56 73 ALA A C 1
ATOM 572 O O . ALA A 1 73 ? 13.357 8.572 4.378 1.00 88.56 73 ALA A O 1
ATOM 573 N N . ASP A 1 74 ? 12.329 6.612 4.812 1.00 90.81 74 ASP A N 1
ATOM 574 C CA . ASP A 1 74 ? 13.031 5.821 3.795 1.00 90.81 74 ASP A CA 1
ATOM 575 C C . ASP A 1 74 ? 12.174 5.510 2.559 1.00 90.81 74 ASP A C 1
ATOM 577 O O . ASP A 1 74 ? 12.712 5.144 1.516 1.00 90.81 74 ASP A O 1
ATOM 581 N N . ASP A 1 75 ? 10.853 5.687 2.650 1.00 93.75 75 ASP A N 1
ATOM 582 C CA . ASP A 1 75 ? 9.900 5.290 1.613 1.00 93.75 75 ASP A CA 1
ATOM 583 C C . ASP A 1 75 ? 8.879 6.399 1.323 1.00 93.75 75 ASP A C 1
ATOM 585 O O . ASP A 1 75 ? 8.326 7.026 2.233 1.00 93.75 75 ASP A O 1
ATOM 589 N N . THR A 1 76 ? 8.536 6.557 0.046 1.00 95.06 76 THR A N 1
ATOM 590 C CA . THR A 1 76 ? 7.279 7.182 -0.378 1.00 95.06 76 THR A CA 1
ATOM 591 C C . THR A 1 76 ? 6.256 6.088 -0.656 1.00 95.06 76 THR A C 1
ATOM 593 O O . THR A 1 76 ? 6.514 5.145 -1.403 1.00 95.06 76 THR A O 1
ATOM 596 N N . ILE A 1 77 ? 5.088 6.201 -0.032 1.00 96.38 77 ILE A N 1
ATOM 597 C CA . ILE A 1 77 ? 4.029 5.198 -0.062 1.00 96.38 77 ILE A CA 1
ATOM 598 C C . ILE A 1 77 ? 2.834 5.768 -0.818 1.00 96.38 77 ILE A C 1
ATOM 600 O O . ILE A 1 77 ? 2.232 6.755 -0.387 1.00 96.38 77 ILE A O 1
ATOM 604 N N . LEU A 1 78 ? 2.484 5.123 -1.927 1.00 96.06 78 LEU A N 1
ATOM 605 C CA . LEU A 1 78 ? 1.293 5.427 -2.715 1.00 96.06 78 LEU A CA 1
ATOM 606 C C . LEU A 1 78 ? 0.174 4.458 -2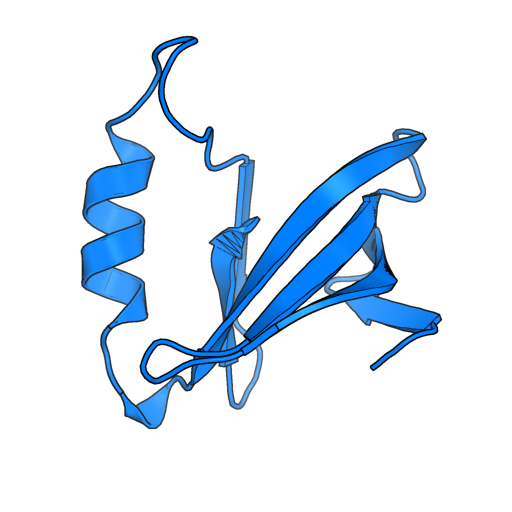.326 1.00 96.06 78 LEU A C 1
ATOM 608 O O . LEU A 1 78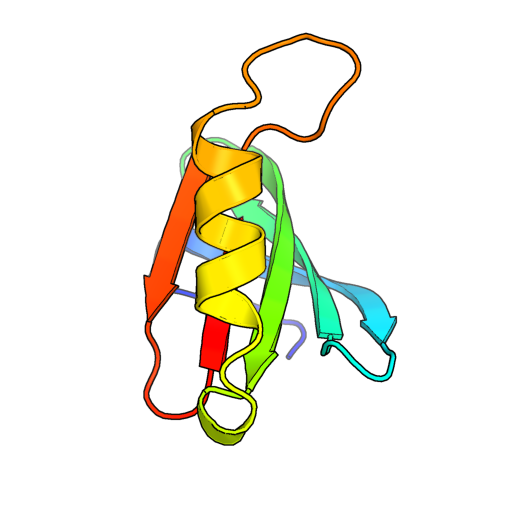 ? 0.421 3.249 -2.233 1.00 96.06 78 LEU A O 1
ATOM 612 N N . VAL A 1 79 ? -1.018 4.998 -2.069 1.00 96.56 79 VAL A N 1
ATOM 613 C CA . VAL A 1 79 ? -2.225 4.243 -1.691 1.00 96.56 79 VAL A CA 1
ATOM 614 C C . VAL A 1 79 ? -3.265 4.323 -2.789 1.00 96.56 79 VAL A C 1
ATOM 616 O O . VAL A 1 79 ? -3.588 5.471 -3.178 1.00 96.56 79 VAL A O 1
#

Foldseek 3Di:
DQQDDDPVFWGFHAWPDADPQATWTWTARVVVRDIDIKGWGFPVPPVVVVVCVVQVPDDDPVDDHFDDWGDDPTTIITD

Sequence (79 aa):
MIGKMINGKYRIIESLGSGGSGKVYKAVHINLNSYWALKFIPSSEGFAENELEILKNLNHPVFPLLVDCIREADDTILV